Protein AF-A0A948BJX8-F1 (afdb_monomer)

Secondary structure (DSSP, 8-state):
-----SEEEEEEEEEE-TTS--EEEEEETTTHHHHHHHHHHHH--EEEEEEEEEEEEHHHHHHTHHHHTTSS--EEEEEEEEEEE-TTSSPEEEEEEEEEGGGHHHHHHHHHHTS-HHHHHHT-EEEEEE-EEEEE---S-TTSS-------S----

Foldseek 3Di:
DPPDPQKFKWKWKWKDDVPDDTDIFTHGLVCVQVVQCCCCPVVVIHIGPIFIKMKGFPVVCVVPVVVVVPAPDWFWKKKKWKWACDPVDNDIDIDIGIDGPVCVVVVVVVVLVPDDPVSNVVVRMDIDMTIIIIGTDDDPDPPDRHVPPDDDPDDDD

Nearest PDB structures (foldseek):
  8v9k-assembly1_c  TM=2.372E-01  e=1.044E+00  Mycolicibacterium smegmatis MC2 155
  8jdl-assembly1_0  TM=1.709E-01  e=2.422E+00  Homo sapiens
  4i7c-assembly1_A  TM=1.552E-01  e=4.489E+00  Homo sapiens

Mean predicted aligned error: 8.36 Å

Sequence (157 aa):
MSDFDSSQKLIKCNVCHLGKSPTIRFVEIELFKAWAYIMFHRHGLSVSDMSQHLWVDMVEYESRKSIYDKLEQPEAVDHIELLITCGTSNTCHTVNRFTFHQDVDEIKSVLLSHLCEDIRSSKNYQFIVTTGYAFKMKNESEGFLLGLEGSNCSSLF

Radius of gyration: 17.53 Å; Cα contacts (8 Å, |Δi|>4): 239; chains: 1; bounding box: 56×31×43 Å

Solvent-accessible surface area (backbone atoms only — not comparable to full-atom values): 9311 Å² total; per-residue (Å²): 131,83,87,67,71,58,53,48,55,27,32,38,28,33,42,33,44,91,97,49,79,67,41,82,44,47,37,49,55,90,49,37,66,65,51,50,50,44,38,36,78,74,65,68,29,48,78,43,80,73,42,50,24,43,33,28,30,52,68,52,43,63,77,43,37,87,61,57,74,72,50,75,78,69,40,60,30,24,40,39,39,38,42,35,54,45,94,90,46,101,52,71,49,76,46,81,46,45,43,46,56,92,45,48,67,60,51,52,52,54,58,55,70,74,50,56,66,68,49,61,75,69,56,38,55,47,81,49,76,47,58,25,35,30,32,72,55,90,73,95,58,96,80,73,87,70,94,71,87,70,72,80,97,78,83,82,131

pLDDT: mean 83.53, std 17.43, range [31.17, 97.81]

Structure (mmCIF, N/CA/C/O backbone):
data_AF-A0A948BJX8-F1
#
_entry.id   AF-A0A948BJX8-F1
#
loop_
_atom_site.group_PDB
_atom_site.id
_atom_site.type_symbol
_atom_site.label_atom_id
_atom_site.label_alt_id
_atom_site.label_comp_id
_atom_site.label_asym_id
_atom_site.label_entity_id
_atom_site.label_seq_id
_atom_site.pdbx_PDB_ins_code
_atom_site.Cartn_x
_atom_site.Cartn_y
_atom_site.Cartn_z
_atom_site.occupancy
_atom_site.B_iso_or_equiv
_atom_site.auth_seq_id
_atom_site.auth_comp_id
_atom_site.auth_asym_id
_atom_site.auth_atom_id
_atom_site.pdbx_PDB_model_num
ATOM 1 N N . MET A 1 1 ? 18.897 1.735 6.293 1.00 35.38 1 MET A N 1
ATOM 2 C CA . MET A 1 1 ? 17.703 1.291 7.031 1.00 35.38 1 MET A CA 1
ATOM 3 C C . MET A 1 1 ? 16.702 2.401 6.809 1.00 35.38 1 MET A C 1
ATOM 5 O O . MET A 1 1 ? 17.035 3.523 7.165 1.00 35.38 1 MET A O 1
ATOM 9 N N . SER A 1 2 ? 15.645 2.169 6.030 1.00 42.56 2 SER A N 1
ATOM 10 C CA . SER A 1 2 ? 14.614 3.186 5.816 1.00 42.56 2 SER A CA 1
ATOM 11 C C . SER A 1 2 ? 13.914 3.402 7.158 1.00 42.56 2 SER A C 1
ATOM 13 O O . SER A 1 2 ? 13.359 2.457 7.714 1.00 42.56 2 SER A O 1
ATOM 15 N N . ASP A 1 3 ? 14.013 4.615 7.705 1.00 52.09 3 ASP A N 1
ATOM 16 C CA . ASP A 1 3 ? 13.197 5.082 8.830 1.00 52.09 3 ASP A CA 1
ATOM 17 C C . ASP A 1 3 ? 11.769 5.260 8.305 1.00 52.09 3 ASP A C 1
ATOM 19 O O . ASP A 1 3 ? 11.324 6.369 8.017 1.00 52.09 3 ASP A O 1
ATOM 23 N N . PHE A 1 4 ? 11.091 4.148 8.032 1.00 62.88 4 PHE A N 1
ATOM 24 C CA . PHE A 1 4 ? 9.680 4.193 7.704 1.00 62.88 4 PHE A CA 1
ATOM 25 C C . PHE A 1 4 ? 8.906 4.426 9.002 1.00 62.88 4 PHE A C 1
ATOM 27 O O . PHE A 1 4 ? 9.113 3.708 9.982 1.00 62.88 4 PHE A O 1
ATOM 34 N N . ASP A 1 5 ? 8.051 5.448 9.014 1.00 74.38 5 ASP A N 1
ATOM 35 C CA . ASP A 1 5 ? 7.236 5.769 10.181 1.00 74.38 5 ASP A CA 1
ATOM 36 C C . ASP A 1 5 ? 6.337 4.577 10.532 1.00 74.38 5 ASP A C 1
ATOM 38 O O . ASP A 1 5 ? 5.665 4.001 9.675 1.00 74.38 5 ASP A O 1
ATOM 42 N N . SER A 1 6 ? 6.272 4.225 11.817 1.00 87.94 6 SER A N 1
ATOM 43 C CA . SER A 1 6 ? 5.476 3.087 12.305 1.00 87.94 6 SER A CA 1
ATOM 44 C C . SER A 1 6 ? 3.957 3.279 12.160 1.00 87.94 6 SER A C 1
ATOM 46 O O . SER A 1 6 ? 3.159 2.401 12.501 1.00 87.94 6 SER A O 1
ATOM 48 N N . SER A 1 7 ? 3.538 4.434 11.634 1.00 92.69 7 SER A N 1
ATOM 49 C CA . SER A 1 7 ? 2.157 4.770 11.311 1.00 92.69 7 SER A CA 1
ATOM 50 C C . SER A 1 7 ? 2.080 5.696 10.099 1.00 92.69 7 SER A C 1
ATOM 52 O O . SER A 1 7 ? 2.916 6.583 9.966 1.00 92.69 7 SER A O 1
ATOM 54 N N . GLN A 1 8 ? 1.043 5.553 9.268 1.00 95.19 8 GLN A N 1
ATOM 55 C CA . GLN A 1 8 ? 0.826 6.396 8.090 1.00 95.19 8 GLN A CA 1
ATOM 56 C C . GLN A 1 8 ? -0.653 6.744 7.900 1.00 95.19 8 GLN A C 1
ATOM 58 O O . GLN A 1 8 ? -1.538 5.902 8.041 1.00 95.19 8 GLN A O 1
ATOM 63 N N . LYS A 1 9 ? -0.948 7.997 7.536 1.00 94.81 9 LYS A N 1
ATOM 64 C CA . LYS A 1 9 ? -2.310 8.413 7.163 1.00 94.81 9 LYS A CA 1
ATOM 65 C C . LYS A 1 9 ? -2.569 8.099 5.696 1.00 94.81 9 LYS A C 1
ATOM 67 O O . LYS A 1 9 ? -1.873 8.597 4.812 1.00 94.81 9 LYS A O 1
ATOM 72 N N . LEU A 1 10 ? -3.613 7.325 5.436 1.00 96.00 10 LEU A N 1
ATOM 73 C CA . LEU A 1 10 ? -3.986 6.848 4.112 1.00 96.00 10 LEU A CA 1
ATOM 74 C C . LEU A 1 10 ? -5.381 7.337 3.716 1.00 96.00 10 LEU A C 1
ATOM 76 O O . LEU A 1 10 ? -6.250 7.591 4.550 1.00 96.00 10 LEU A O 1
ATOM 80 N N . ILE A 1 11 ? -5.608 7.410 2.412 1.00 96.00 11 ILE A N 1
ATOM 81 C CA . ILE A 1 11 ? -6.920 7.442 1.787 1.00 96.00 11 ILE A CA 1
ATOM 82 C C . ILE A 1 11 ? -7.160 6.075 1.159 1.00 96.00 11 ILE A C 1
ATOM 84 O O . ILE A 1 11 ? -6.421 5.659 0.265 1.00 96.00 11 ILE A O 1
ATOM 88 N N . LYS A 1 12 ? -8.210 5.393 1.616 1.00 95.75 12 LYS A N 1
ATOM 89 C CA . LYS A 1 12 ? -8.785 4.239 0.926 1.00 95.75 12 LYS A CA 1
ATOM 90 C C . LYS A 1 12 ? -9.810 4.749 -0.076 1.00 95.75 12 LYS A C 1
ATOM 92 O O . LYS A 1 12 ? -10.665 5.550 0.297 1.00 95.75 12 LYS A O 1
ATOM 97 N N . CYS A 1 13 ? -9.732 4.303 -1.320 1.00 94.62 13 CYS A N 1
ATOM 98 C CA . CYS A 1 13 ? -10.650 4.714 -2.379 1.00 94.62 13 CYS A CA 1
ATOM 99 C C . CYS A 1 13 ? -10.859 3.606 -3.412 1.00 94.62 13 CYS A C 1
ATOM 101 O O . CYS A 1 13 ? -10.032 2.700 -3.549 1.00 94.62 13 CYS A O 1
ATOM 103 N N . ASN A 1 14 ? -11.950 3.721 -4.160 1.00 93.81 14 ASN A N 1
ATOM 104 C CA . ASN A 1 14 ? -12.232 2.901 -5.326 1.00 93.81 14 ASN A CA 1
ATOM 105 C C . ASN A 1 14 ? -11.684 3.578 -6.581 1.00 93.81 14 ASN A C 1
ATOM 107 O O . ASN A 1 14 ? -11.965 4.749 -6.837 1.00 93.81 14 ASN A O 1
ATOM 111 N N . VAL A 1 15 ? -10.930 2.823 -7.375 1.00 91.81 15 VAL A N 1
ATOM 112 C CA . VAL A 1 15 ? -10.454 3.210 -8.702 1.00 91.81 15 VAL A CA 1
ATOM 113 C C . VAL A 1 15 ? -11.202 2.406 -9.743 1.00 91.81 15 VAL A C 1
ATOM 115 O O . VAL A 1 15 ? -11.088 1.177 -9.795 1.00 91.81 15 VAL A O 1
ATOM 118 N N . CYS A 1 16 ? -11.938 3.114 -10.587 1.00 90.31 16 CYS A N 1
ATOM 119 C CA . CYS A 1 16 ? -12.767 2.528 -11.622 1.00 90.31 16 CYS A CA 1
ATOM 120 C C . CYS A 1 16 ? -12.163 2.802 -12.998 1.00 90.31 16 CYS A C 1
ATOM 122 O O . CYS A 1 16 ? -11.738 3.915 -13.312 1.00 90.31 16 CYS A O 1
ATOM 124 N N . HIS A 1 17 ? -12.185 1.774 -13.838 1.00 83.12 17 HIS A N 1
ATOM 125 C CA . HIS A 1 17 ? -11.992 1.900 -15.275 1.00 83.12 17 HIS A CA 1
ATOM 126 C C . HIS A 1 17 ? -13.326 1.596 -15.953 1.00 83.12 17 HIS A C 1
ATOM 128 O O . HIS A 1 17 ? -14.051 0.704 -15.509 1.00 83.12 17 HIS A O 1
ATOM 134 N N . LEU A 1 18 ? -13.644 2.292 -17.046 1.00 76.94 18 LEU A N 1
ATOM 135 C CA . LEU A 1 18 ? -14.876 2.052 -17.795 1.00 76.94 18 LEU A CA 1
ATOM 136 C C . LEU A 1 18 ? -15.007 0.556 -18.149 1.00 76.94 18 LEU A C 1
ATOM 138 O O . LEU A 1 18 ? -14.084 -0.033 -18.720 1.00 76.94 18 LEU A O 1
ATOM 142 N N . GLY A 1 19 ? -16.126 -0.063 -17.764 1.00 70.50 19 GLY A N 1
ATOM 143 C CA . GLY A 1 19 ? -16.427 -1.470 -18.052 1.00 70.50 19 GLY A CA 1
ATOM 144 C C . GLY A 1 19 ? -15.651 -2.511 -17.233 1.00 70.50 19 GLY A C 1
ATOM 145 O O . GLY A 1 19 ? -15.724 -3.693 -17.562 1.00 70.50 19 GLY A O 1
ATOM 146 N N . LYS A 1 20 ? -14.910 -2.114 -16.190 1.00 79.94 20 LYS A N 1
ATOM 147 C CA . LYS A 1 20 ? -14.226 -3.042 -15.275 1.00 79.94 20 LYS A CA 1
ATOM 148 C C . LYS A 1 20 ? -14.718 -2.867 -13.845 1.00 79.94 20 LYS A C 1
ATOM 150 O O . LYS A 1 20 ? -15.149 -1.783 -13.458 1.00 79.94 20 LYS A O 1
ATOM 155 N N . SER A 1 21 ? -14.604 -3.935 -13.059 1.00 82.81 21 SER A N 1
ATOM 156 C CA . SER A 1 21 ? -14.867 -3.879 -11.624 1.00 82.81 21 SER A CA 1
ATOM 157 C C . SER A 1 21 ? -13.946 -2.859 -10.943 1.00 82.81 21 SER A C 1
ATOM 159 O O . SER A 1 21 ? -12.770 -2.762 -11.316 1.00 82.81 21 SER A O 1
ATOM 161 N N . PRO A 1 22 ? -14.456 -2.104 -9.955 1.00 87.31 22 PRO A N 1
ATOM 162 C CA . PRO A 1 22 ? -13.638 -1.195 -9.168 1.00 87.31 22 PRO A CA 1
ATOM 163 C C . PRO A 1 22 ? -12.523 -1.954 -8.449 1.00 87.31 22 PRO A C 1
ATOM 165 O O . PRO A 1 22 ? -12.710 -3.081 -7.990 1.00 87.31 22 PRO A O 1
ATOM 168 N N . THR A 1 23 ? -11.367 -1.310 -8.326 1.00 91.62 23 THR A N 1
ATOM 169 C CA . THR A 1 23 ? -10.243 -1.807 -7.525 1.00 91.62 23 THR A CA 1
ATOM 170 C C . THR A 1 23 ? -9.997 -0.880 -6.353 1.00 91.62 23 THR A C 1
ATOM 172 O O . THR A 1 23 ? -10.058 0.339 -6.503 1.00 91.62 23 THR A O 1
ATOM 175 N N . ILE A 1 24 ? -9.700 -1.442 -5.187 1.00 94.50 24 ILE A N 1
ATOM 176 C CA . ILE A 1 24 ? -9.402 -0.646 -3.998 1.00 94.50 24 ILE A CA 1
ATOM 177 C C . ILE A 1 24 ? -7.938 -0.198 -4.043 1.00 94.50 24 ILE A C 1
ATOM 179 O O . ILE A 1 24 ? -7.032 -0.955 -4.412 1.00 94.50 24 ILE A O 1
ATOM 183 N N . ARG A 1 25 ? -7.699 1.056 -3.660 1.00 95.56 25 ARG A N 1
ATOM 184 C CA . ARG A 1 25 ? -6.363 1.618 -3.462 1.00 95.56 25 ARG A CA 1
ATOM 185 C C . ARG A 1 25 ? -6.262 2.285 -2.104 1.00 95.56 25 ARG A C 1
ATOM 187 O O . ARG A 1 25 ? -7.153 3.031 -1.709 1.00 95.56 25 ARG A O 1
ATOM 194 N N . PHE A 1 26 ? -5.130 2.050 -1.455 1.00 96.88 26 PHE A N 1
ATOM 195 C CA . PHE A 1 26 ? -4.665 2.796 -0.299 1.00 96.88 26 PHE A CA 1
ATOM 196 C C . PHE A 1 26 ? -3.524 3.707 -0.748 1.00 96.88 26 PHE A C 1
ATOM 198 O O . PHE A 1 26 ? -2.545 3.248 -1.339 1.00 96.88 26 PHE A O 1
ATOM 205 N N . VAL A 1 27 ? -3.673 5.005 -0.514 1.00 96.00 27 VAL A N 1
ATOM 206 C CA . VAL A 1 27 ? -2.727 6.026 -0.970 1.00 96.00 27 VAL A CA 1
ATOM 207 C C . VAL A 1 27 ? -2.432 6.962 0.184 1.00 96.00 27 VAL A C 1
ATOM 209 O O . VAL A 1 27 ? -3.347 7.381 0.882 1.00 96.00 27 VAL A O 1
ATOM 212 N N . GLU A 1 28 ? -1.170 7.311 0.381 1.00 95.06 28 GLU A N 1
ATOM 213 C CA . GLU A 1 28 ? -0.772 8.262 1.417 1.00 95.06 28 GLU A CA 1
ATOM 214 C C . GLU A 1 28 ? -1.502 9.596 1.250 1.00 95.06 28 GLU A C 1
ATOM 216 O O . GLU A 1 28 ? -1.596 10.134 0.142 1.00 95.06 28 GLU A O 1
ATOM 221 N N . ILE A 1 29 ? -2.025 10.134 2.354 1.00 93.31 29 ILE A N 1
ATOM 222 C CA . ILE A 1 29 ? -2.870 11.333 2.328 1.00 93.31 29 ILE A CA 1
ATOM 223 C C . ILE A 1 29 ? -2.158 12.529 1.683 1.00 93.31 29 ILE A C 1
ATOM 225 O O . ILE A 1 29 ? -2.782 13.300 0.955 1.00 93.31 29 ILE A O 1
ATOM 229 N N . GLU A 1 30 ? -0.848 12.646 1.898 1.00 92.06 30 GLU A N 1
ATOM 230 C CA . GLU A 1 30 ? -0.013 13.733 1.381 1.00 92.06 30 GLU A CA 1
ATOM 231 C C . GLU A 1 30 ? 0.160 13.661 -0.141 1.00 92.06 30 GLU A C 1
ATOM 233 O O . GLU A 1 30 ? 0.246 14.686 -0.816 1.00 92.06 30 GLU A O 1
ATOM 238 N N . LEU A 1 31 ? 0.145 12.448 -0.700 1.00 93.06 31 LEU A N 1
ATOM 239 C CA . LEU A 1 31 ? 0.326 12.197 -2.130 1.00 93.06 31 LEU A CA 1
ATOM 240 C C . LEU A 1 31 ? -1.003 12.096 -2.886 1.00 93.06 31 LEU A C 1
ATOM 242 O O . LEU A 1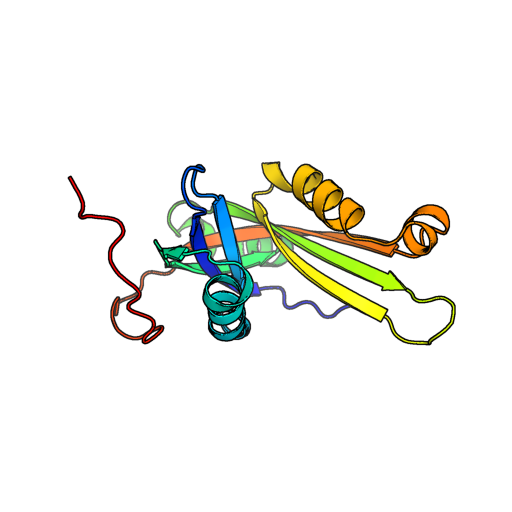 31 ? -1.021 12.161 -4.119 1.00 93.06 31 LEU A O 1
ATOM 246 N N . PHE A 1 32 ? -2.120 11.950 -2.169 1.00 93.62 32 PHE A N 1
ATOM 247 C CA . PHE A 1 32 ? -3.405 11.585 -2.754 1.00 93.62 32 PHE A CA 1
ATOM 248 C C . PHE A 1 32 ? -3.873 12.550 -3.848 1.00 93.62 32 PHE A C 1
ATOM 250 O O . PHE A 1 32 ? -4.288 12.098 -4.911 1.00 93.62 32 PHE A O 1
ATOM 257 N N . LYS A 1 33 ? -3.779 13.871 -3.640 1.00 91.56 33 LYS A N 1
ATOM 258 C CA . LYS A 1 33 ? -4.248 14.861 -4.632 1.00 91.56 33 LYS A CA 1
ATOM 259 C C . LYS A 1 33 ? -3.494 14.751 -5.958 1.00 91.56 33 LYS A C 1
ATOM 261 O O . LYS A 1 33 ? -4.116 14.710 -7.017 1.00 91.56 33 LYS A O 1
ATOM 266 N N . ALA A 1 34 ? -2.165 14.673 -5.900 1.00 93.31 34 ALA A N 1
ATOM 267 C CA . ALA A 1 34 ? -1.332 14.525 -7.091 1.00 93.31 34 ALA A CA 1
ATOM 268 C C . ALA A 1 34 ? -1.580 13.174 -7.775 1.00 93.31 34 ALA A C 1
ATOM 270 O O . ALA A 1 34 ? -1.722 13.104 -8.995 1.00 93.31 34 ALA A O 1
ATOM 271 N N . TRP A 1 35 ? -1.696 12.105 -6.985 1.00 94.50 35 TRP A N 1
ATOM 272 C CA . TRP A 1 35 ? -2.013 10.777 -7.492 1.00 94.50 35 TRP A CA 1
ATOM 273 C C . TRP A 1 35 ? -3.377 10.740 -8.200 1.00 94.50 35 TRP A C 1
ATOM 275 O O . TRP A 1 35 ? -3.450 10.292 -9.343 1.00 94.50 35 TRP A O 1
ATOM 285 N N . ALA A 1 36 ? -4.434 11.273 -7.580 1.00 92.56 36 ALA A N 1
ATOM 286 C CA . ALA A 1 36 ? -5.786 11.301 -8.137 1.00 92.56 36 ALA A CA 1
ATOM 287 C C . ALA A 1 36 ? -5.851 12.132 -9.426 1.00 92.56 36 ALA A C 1
ATOM 289 O O . ALA A 1 36 ? -6.457 11.704 -10.408 1.00 92.56 36 ALA A O 1
ATOM 290 N N . TYR A 1 37 ? -5.153 13.273 -9.461 1.00 92.56 37 TYR A N 1
ATOM 291 C CA . TYR A 1 37 ? -5.005 14.080 -10.671 1.00 92.56 37 TYR A CA 1
ATOM 292 C C . TYR A 1 37 ? -4.391 13.268 -11.824 1.00 92.56 37 TYR A C 1
ATOM 294 O O . TYR A 1 37 ? -4.909 13.283 -12.940 1.00 92.56 37 TYR A O 1
ATOM 302 N N . ILE A 1 38 ? -3.320 12.509 -11.563 1.00 92.69 38 ILE A N 1
ATOM 303 C CA . ILE A 1 38 ? -2.682 11.655 -12.576 1.00 92.69 38 ILE A CA 1
ATOM 304 C C . ILE A 1 38 ? -3.626 10.526 -13.015 1.00 92.69 38 ILE A C 1
ATOM 306 O O . ILE A 1 38 ? -3.732 10.263 -14.214 1.00 92.69 38 ILE A O 1
ATOM 310 N N . MET A 1 39 ? -4.332 9.874 -12.084 1.00 91.62 39 MET A N 1
ATOM 311 C CA . MET A 1 39 ? -5.304 8.823 -12.415 1.00 91.62 39 MET A CA 1
ATOM 312 C C . MET A 1 39 ? -6.382 9.340 -13.374 1.00 91.62 39 MET A C 1
ATOM 314 O O . MET A 1 39 ? -6.647 8.704 -14.395 1.00 91.62 39 MET A O 1
ATOM 318 N N . PHE A 1 40 ? -6.932 10.523 -13.101 1.00 90.00 40 PHE A N 1
ATOM 319 C CA . PHE A 1 40 ? -7.972 11.125 -13.929 1.00 90.00 40 PHE A CA 1
ATOM 320 C C . PHE A 1 40 ? -7.438 11.609 -15.280 1.00 90.00 40 PHE A C 1
ATOM 322 O O . PHE A 1 40 ? -7.888 11.158 -16.331 1.00 90.00 40 PHE A O 1
ATOM 329 N N . HIS A 1 41 ? -6.439 12.493 -15.275 1.00 89.12 41 HIS A N 1
ATOM 330 C CA . HIS A 1 41 ? -6.021 13.193 -16.491 1.00 89.12 41 HIS A CA 1
ATOM 331 C C . HIS A 1 41 ? -5.110 12.370 -17.401 1.00 89.12 41 HIS A C 1
ATOM 333 O O . HIS A 1 41 ? -5.143 12.552 -18.616 1.00 89.12 41 HIS A O 1
ATOM 339 N N . ARG A 1 42 ? -4.278 11.483 -16.841 1.00 90.00 42 ARG A N 1
ATOM 340 C CA . ARG A 1 42 ? -3.325 10.689 -17.630 1.00 90.00 42 ARG A CA 1
ATOM 341 C C . ARG A 1 42 ? -3.853 9.300 -17.960 1.00 90.00 42 ARG A C 1
ATOM 343 O O . ARG A 1 42 ? -3.534 8.778 -19.025 1.00 90.00 42 ARG A O 1
ATOM 350 N N . HIS A 1 43 ? -4.612 8.696 -17.050 1.00 87.25 43 HIS A N 1
ATOM 351 C CA . HIS A 1 43 ? -5.057 7.309 -17.191 1.00 87.25 43 HIS A CA 1
ATOM 352 C C . HIS A 1 43 ? -6.556 7.165 -17.483 1.00 87.25 43 HIS A C 1
ATOM 354 O O . HIS A 1 43 ? -6.990 6.053 -17.771 1.00 87.25 43 HIS A O 1
ATOM 360 N N . GLY A 1 44 ? -7.336 8.255 -17.451 1.00 88.12 44 GLY A N 1
ATOM 361 C CA . GLY A 1 44 ? -8.778 8.215 -17.717 1.00 88.12 44 GLY A CA 1
ATOM 362 C C . GLY A 1 44 ? -9.565 7.411 -16.678 1.00 88.12 44 GLY A C 1
ATOM 363 O O . GLY A 1 44 ? -10.615 6.856 -16.997 1.00 88.12 44 GLY A O 1
ATOM 364 N N . LEU A 1 45 ? -9.036 7.294 -15.458 1.00 89.81 45 LEU A N 1
ATOM 365 C CA . LEU A 1 45 ? -9.640 6.550 -14.356 1.00 89.81 45 LEU A CA 1
ATOM 366 C C . LEU A 1 45 ? -10.441 7.491 -13.455 1.00 89.81 45 LEU A C 1
ATOM 368 O O . LEU A 1 45 ? -10.044 8.636 -13.239 1.00 89.81 45 LEU A O 1
ATOM 372 N N . SER A 1 46 ? -11.533 6.997 -12.874 1.00 89.50 46 SER A N 1
ATOM 373 C CA . SER A 1 46 ? -12.271 7.728 -11.840 1.00 89.50 46 SER A CA 1
ATOM 374 C C . SER A 1 46 ? -11.938 7.202 -10.445 1.00 89.50 46 SER A C 1
ATOM 376 O O . SER A 1 46 ? -11.667 6.014 -10.257 1.00 89.50 46 SER A O 1
ATOM 378 N N . VAL A 1 47 ? -11.938 8.111 -9.468 1.00 90.94 47 VAL A N 1
ATOM 379 C CA . VAL A 1 47 ? -11.682 7.823 -8.052 1.00 90.94 47 VAL A CA 1
ATOM 380 C C . VAL A 1 47 ? -12.940 8.158 -7.256 1.00 90.94 47 VAL A C 1
ATOM 382 O O . VAL A 1 47 ? -13.501 9.237 -7.422 1.00 90.94 47 VAL A O 1
ATOM 385 N N . SER A 1 48 ? -13.398 7.234 -6.414 1.00 90.62 48 SER A N 1
ATOM 386 C CA . SER A 1 48 ? -14.648 7.345 -5.644 1.00 90.62 48 SER A CA 1
ATOM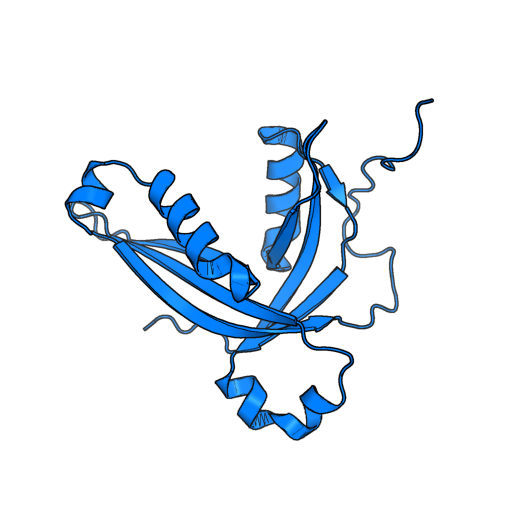 387 C C . SER A 1 48 ? -14.522 6.680 -4.266 1.00 90.62 48 SER A C 1
ATOM 389 O O . SER A 1 48 ? -13.467 6.131 -3.943 1.00 90.62 48 SER A O 1
ATOM 391 N N . ASP A 1 49 ? -15.571 6.763 -3.440 1.00 90.31 49 ASP A N 1
ATOM 392 C CA . ASP A 1 49 ? -15.685 6.100 -2.127 1.00 90.31 49 ASP A CA 1
ATOM 393 C C . ASP A 1 49 ? -14.474 6.319 -1.206 1.00 90.31 49 ASP A C 1
ATOM 395 O O . ASP A 1 49 ? -13.891 5.394 -0.635 1.00 90.31 49 ASP A O 1
ATOM 399 N N . MET A 1 50 ? -14.061 7.580 -1.099 1.00 92.50 50 MET A N 1
ATOM 400 C CA . MET A 1 50 ? -12.859 7.976 -0.374 1.00 92.50 50 MET A CA 1
ATOM 401 C C . MET A 1 50 ? -13.107 7.984 1.136 1.00 92.50 50 MET A C 1
ATOM 403 O O . MET A 1 50 ? -14.050 8.601 1.624 1.00 92.50 50 MET A O 1
ATOM 407 N N . SER A 1 51 ? -12.223 7.343 1.896 1.00 92.56 51 SER A N 1
ATOM 408 C CA . SER A 1 51 ? -12.241 7.369 3.361 1.00 92.56 51 SER A CA 1
ATOM 409 C C . SER A 1 51 ? -10.831 7.500 3.923 1.00 92.56 51 SER A C 1
ATOM 411 O O . SER A 1 51 ? -9.876 6.986 3.342 1.00 92.56 51 SER A O 1
ATOM 413 N N . GLN A 1 52 ? -10.695 8.203 5.050 1.00 93.19 52 GLN A N 1
ATOM 414 C CA . GLN A 1 52 ? -9.422 8.309 5.760 1.00 93.19 52 GLN A CA 1
ATOM 415 C C . GLN A 1 52 ? -9.185 7.081 6.628 1.00 93.19 52 GLN A C 1
ATOM 417 O O . GLN A 1 52 ? -10.088 6.614 7.324 1.00 93.19 52 GLN A O 1
ATOM 422 N N . HIS A 1 53 ? -7.956 6.586 6.589 1.00 94.44 53 HIS A N 1
ATOM 423 C CA . HIS A 1 53 ? -7.495 5.456 7.375 1.00 94.44 53 HIS A CA 1
ATOM 424 C C . HIS A 1 53 ? -6.177 5.802 8.054 1.00 94.44 53 HIS A C 1
ATOM 426 O O . HIS A 1 53 ? -5.337 6.496 7.482 1.00 94.44 53 HIS A O 1
ATOM 432 N N . LEU A 1 54 ? -5.991 5.301 9.268 1.00 94.56 54 LEU A N 1
ATOM 433 C CA . LEU A 1 54 ? -4.694 5.263 9.923 1.00 94.56 54 LEU A CA 1
ATOM 434 C C . LEU A 1 54 ? -4.128 3.859 9.747 1.00 94.56 54 LEU A C 1
ATOM 436 O O . LEU A 1 54 ? -4.708 2.902 10.253 1.00 94.56 54 LEU A O 1
ATOM 440 N N . TRP A 1 55 ? -3.021 3.745 9.030 1.00 96.56 55 TRP A N 1
ATOM 441 C CA . TRP A 1 55 ? -2.228 2.529 8.986 1.00 96.56 55 TRP A CA 1
ATOM 442 C C . TRP A 1 55 ? -1.196 2.541 10.104 1.00 96.56 55 TRP A C 1
ATOM 444 O O . TRP A 1 55 ? -0.630 3.592 10.405 1.00 96.56 55 TRP A O 1
ATOM 454 N N . VAL A 1 56 ? -0.955 1.383 10.701 1.00 95.75 56 VAL A N 1
ATOM 455 C CA . VAL A 1 56 ? 0.124 1.147 11.661 1.00 95.75 56 VAL A CA 1
ATOM 456 C C . VAL A 1 56 ? 0.771 -0.192 11.370 1.00 95.75 56 VAL A C 1
ATOM 458 O O . VAL A 1 56 ? 0.081 -1.141 10.983 1.00 95.75 56 VAL A O 1
ATOM 461 N N . ASP A 1 57 ? 2.081 -0.274 11.565 1.00 96.06 57 ASP A N 1
ATOM 462 C CA . ASP A 1 57 ? 2.770 -1.553 11.474 1.00 96.06 57 ASP A CA 1
ATOM 463 C C . ASP A 1 57 ? 2.390 -2.476 12.646 1.00 96.06 57 ASP A C 1
ATOM 465 O O . ASP A 1 57 ? 1.781 -2.074 13.645 1.00 96.06 57 ASP A O 1
ATOM 469 N N . MET A 1 58 ? 2.736 -3.756 12.518 1.00 94.44 58 MET A N 1
ATOM 470 C CA . MET A 1 58 ? 2.432 -4.757 13.537 1.00 94.44 58 MET A CA 1
ATOM 471 C C . MET A 1 58 ? 3.118 -4.474 14.886 1.00 94.44 58 MET A C 1
ATOM 473 O O . MET A 1 58 ? 2.565 -4.821 15.928 1.00 94.44 58 MET A O 1
ATOM 477 N N . VAL A 1 59 ? 4.295 -3.844 14.892 1.00 93.88 59 VAL A N 1
ATOM 478 C CA . VAL A 1 59 ? 5.039 -3.529 16.122 1.00 93.88 59 VAL A CA 1
ATOM 479 C C . VAL A 1 59 ? 4.324 -2.425 16.904 1.00 93.88 59 VAL A C 1
ATOM 481 O O . VAL A 1 59 ? 4.120 -2.563 18.111 1.00 93.88 59 VAL A O 1
ATOM 484 N N . GLU A 1 60 ? 3.886 -1.366 16.228 1.00 93.38 60 GLU A N 1
ATOM 485 C CA . GLU A 1 60 ? 3.100 -0.274 16.805 1.00 93.38 60 GLU A CA 1
ATOM 486 C C . GLU A 1 60 ? 1.710 -0.747 17.234 1.00 93.38 60 GLU A C 1
ATOM 488 O O . GLU A 1 60 ? 1.230 -0.382 18.311 1.00 93.38 60 GLU A O 1
ATOM 493 N N . TYR A 1 61 ? 1.073 -1.608 16.438 1.00 93.12 61 TYR A N 1
ATOM 494 C CA . TYR A 1 61 ? -0.203 -2.205 16.814 1.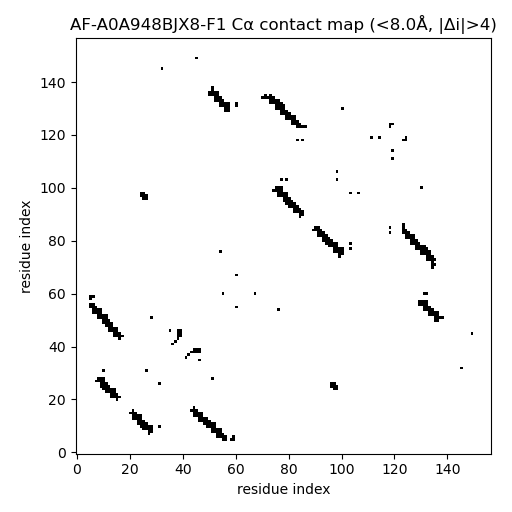00 93.12 61 TYR A CA 1
ATOM 495 C C . TYR A 1 61 ? -0.087 -3.001 18.121 1.00 93.12 61 TYR A C 1
ATOM 497 O O . TYR A 1 61 ? -0.882 -2.785 19.036 1.00 93.12 61 TYR A O 1
ATOM 505 N N . GLU A 1 62 ? 0.915 -3.875 18.252 1.00 93.25 62 GLU A N 1
ATOM 506 C CA . GLU A 1 62 ? 1.110 -4.664 19.473 1.00 93.25 62 GLU A CA 1
ATOM 507 C C . GLU A 1 62 ? 1.520 -3.788 20.670 1.00 93.25 62 GLU A C 1
ATOM 509 O O . GLU A 1 62 ? 1.054 -4.020 21.789 1.00 93.25 62 GLU A O 1
ATOM 514 N N . SER A 1 63 ? 2.306 -2.725 20.455 1.00 93.31 63 SER A N 1
ATOM 515 C CA . SER A 1 63 ? 2.710 -1.804 21.531 1.00 93.31 63 SER A CA 1
ATOM 516 C C . SER A 1 63 ? 1.524 -1.040 22.141 1.00 93.31 63 SER A C 1
ATOM 518 O O . SER A 1 63 ? 1.536 -0.713 23.332 1.00 93.31 63 SER A O 1
ATOM 520 N N . ARG A 1 64 ? 0.461 -0.801 21.357 1.00 91.31 64 ARG A N 1
ATOM 521 C CA . ARG A 1 64 ? -0.758 -0.084 21.780 1.00 91.31 64 ARG A CA 1
ATOM 522 C C . ARG A 1 64 ? -2.040 -0.883 21.558 1.00 91.31 64 ARG A C 1
ATOM 524 O O . ARG A 1 64 ? -3.114 -0.302 21.377 1.00 91.31 64 ARG A O 1
ATOM 531 N N . LYS A 1 65 ? -1.958 -2.210 21.645 1.00 89.69 65 LYS A N 1
ATOM 532 C CA . LYS A 1 65 ? -3.064 -3.132 21.348 1.00 89.69 65 LYS A CA 1
ATOM 533 C C . LYS A 1 65 ? -4.377 -2.761 22.045 1.00 89.69 65 LYS A C 1
ATOM 535 O O . LYS A 1 65 ? -5.432 -2.725 21.426 1.00 89.69 65 LYS A O 1
ATOM 540 N N . SER A 1 66 ? -4.306 -2.367 23.319 1.00 90.50 66 SER A N 1
ATOM 541 C CA . SER A 1 66 ? -5.474 -1.976 24.128 1.00 90.50 66 SER A CA 1
ATOM 542 C C . SER A 1 66 ? -6.226 -0.731 23.630 1.00 90.50 66 SER A C 1
ATOM 544 O O . SER A 1 66 ? -7.373 -0.503 24.029 1.00 90.50 66 SER A O 1
ATOM 546 N N . ILE A 1 67 ? -5.587 0.093 22.796 1.00 88.56 67 ILE A N 1
ATOM 547 C CA . ILE A 1 67 ? -6.193 1.251 22.133 1.00 88.56 67 ILE A CA 1
ATOM 548 C C . ILE A 1 67 ? -6.810 0.805 20.808 1.00 88.56 67 ILE A C 1
ATOM 550 O O . ILE A 1 67 ? -7.977 1.099 20.556 1.00 88.56 67 ILE A O 1
ATOM 554 N N . TYR A 1 68 ? -6.049 0.074 19.993 1.00 88.69 68 TYR A N 1
ATOM 555 C CA . TYR A 1 68 ? -6.476 -0.335 18.657 1.00 88.69 68 TYR A CA 1
ATOM 556 C C . TYR A 1 68 ? -7.590 -1.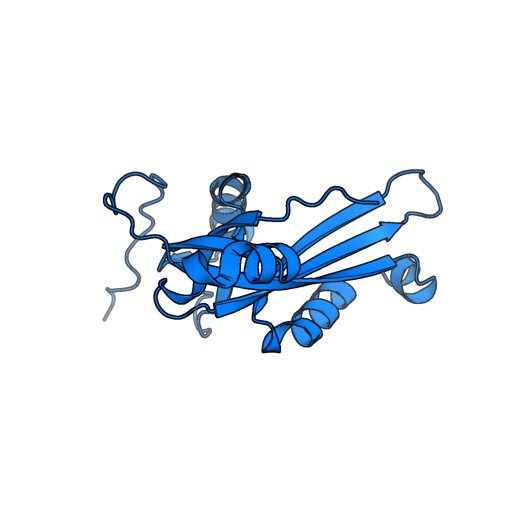389 18.665 1.00 88.69 68 TYR A C 1
ATOM 558 O O . TYR A 1 68 ? -8.494 -1.300 17.842 1.00 88.69 68 TYR A O 1
ATOM 566 N N . ASP A 1 69 ? -7.616 -2.305 19.637 1.00 86.25 69 ASP A N 1
ATOM 567 C CA . ASP A 1 69 ? -8.677 -3.320 19.777 1.00 86.25 69 ASP A CA 1
ATOM 568 C C . ASP A 1 69 ? -10.061 -2.716 20.069 1.00 86.25 69 ASP A C 1
ATOM 570 O O . ASP A 1 69 ? -11.083 -3.385 19.929 1.00 86.25 69 ASP A O 1
ATOM 574 N N . LYS A 1 70 ? -10.114 -1.443 20.482 1.00 86.56 70 LYS A N 1
ATOM 575 C CA . LYS A 1 70 ? -11.369 -0.705 20.689 1.00 86.56 70 LYS A CA 1
ATOM 576 C C . LYS A 1 70 ? -11.895 -0.060 19.407 1.00 86.56 70 LYS A C 1
ATOM 578 O O . LYS A 1 70 ? -13.021 0.437 19.410 1.00 86.56 70 LYS A O 1
ATOM 583 N N . LEU A 1 71 ? -11.083 0.001 18.352 1.00 84.12 71 LEU A N 1
ATOM 584 C CA . LEU A 1 71 ? -11.488 0.551 17.066 1.00 84.12 71 LEU A CA 1
ATOM 585 C C . LEU A 1 71 ? -12.264 -0.499 16.268 1.00 84.12 71 LEU A C 1
ATOM 587 O O . LEU A 1 71 ? -12.043 -1.703 16.382 1.00 84.12 71 LEU A O 1
ATOM 591 N N . GLU A 1 72 ? -13.208 -0.029 15.461 1.00 77.19 72 GLU A N 1
ATOM 592 C CA . GLU A 1 72 ? -14.051 -0.903 14.653 1.00 77.19 72 GLU A CA 1
ATOM 593 C C . GLU A 1 72 ? -13.230 -1.530 13.511 1.00 77.19 72 GLU A C 1
ATOM 595 O O . GLU A 1 72 ? -12.617 -0.809 12.728 1.00 77.19 72 GLU A O 1
ATOM 600 N N . GLN A 1 73 ? -13.252 -2.868 13.441 1.00 82.94 73 GLN A N 1
ATOM 601 C CA . GLN A 1 73 ? -12.813 -3.730 12.329 1.00 82.94 73 GLN A CA 1
ATOM 602 C C . GLN A 1 73 ? -11.535 -3.268 11.592 1.00 82.94 73 GLN A C 1
ATOM 604 O O . GLN A 1 73 ? -11.639 -2.667 10.520 1.00 82.94 73 GLN A O 1
ATOM 609 N N . PRO A 1 74 ? -10.331 -3.581 12.114 1.00 91.25 74 PRO A N 1
ATOM 610 C CA . PRO A 1 74 ? -9.096 -3.352 11.370 1.00 91.25 74 PRO A CA 1
ATOM 611 C C . PRO A 1 74 ? -9.074 -4.135 10.057 1.00 91.25 74 PRO A C 1
ATOM 613 O O . PRO A 1 74 ? -9.441 -5.310 10.008 1.00 91.25 74 PRO A O 1
ATOM 616 N N . GLU A 1 75 ? -8.565 -3.500 9.007 1.00 95.31 75 GLU A N 1
ATOM 617 C CA . GLU A 1 75 ? -8.267 -4.160 7.741 1.00 95.31 75 GLU A CA 1
ATOM 618 C C . GLU A 1 75 ? -6.791 -4.567 7.721 1.00 95.31 75 GLU A C 1
ATOM 620 O O . GLU A 1 75 ? -5.918 -3.734 7.959 1.00 95.31 75 GLU A O 1
ATOM 625 N N . ALA A 1 76 ? -6.498 -5.837 7.429 1.00 96.69 76 ALA A N 1
ATOM 626 C CA . ALA A 1 76 ? -5.123 -6.310 7.267 1.00 96.69 76 ALA A CA 1
ATOM 627 C C . ALA A 1 76 ? -4.525 -5.716 5.983 1.00 96.69 76 ALA A C 1
ATOM 629 O O . ALA A 1 76 ? -4.897 -6.108 4.870 1.00 96.69 76 ALA A O 1
ATOM 630 N N . VAL A 1 77 ? -3.632 -4.743 6.145 1.00 97.62 77 VAL A N 1
ATOM 631 C CA . VAL A 1 77 ? -3.048 -3.955 5.058 1.00 97.62 77 VAL A CA 1
ATOM 632 C C . VAL A 1 77 ? -1.545 -3.925 5.254 1.00 97.62 77 VAL A C 1
ATOM 634 O O . VAL A 1 77 ? -1.057 -3.461 6.279 1.00 97.62 77 VAL A O 1
ATOM 637 N N . ASP A 1 78 ? -0.814 -4.357 4.240 1.00 97.81 78 ASP A N 1
ATOM 638 C CA . ASP A 1 78 ? 0.638 -4.406 4.259 1.00 97.81 78 ASP A CA 1
ATOM 639 C C . ASP A 1 78 ? 1.220 -3.263 3.432 1.00 97.81 78 ASP A C 1
ATOM 641 O O . ASP A 1 78 ? 0.670 -2.850 2.402 1.00 97.81 78 ASP A O 1
ATOM 645 N N . HIS A 1 79 ? 2.366 -2.767 3.886 1.00 97.19 79 HIS A N 1
ATOM 646 C CA . HIS A 1 79 ? 3.193 -1.821 3.155 1.00 97.19 79 HIS A CA 1
ATOM 647 C C . HIS A 1 79 ? 4.267 -2.583 2.380 1.00 97.19 79 HIS A C 1
ATOM 649 O O . HIS A 1 79 ? 4.972 -3.428 2.925 1.00 97.19 79 HIS A O 1
ATOM 655 N N . ILE A 1 80 ? 4.368 -2.299 1.086 1.00 96.50 80 ILE A N 1
ATOM 656 C CA . ILE A 1 80 ? 5.362 -2.852 0.175 1.00 96.50 80 ILE A CA 1
ATOM 657 C C . ILE A 1 80 ? 6.270 -1.706 -0.258 1.00 96.50 80 ILE A C 1
ATOM 659 O O . ILE A 1 80 ? 5.827 -0.773 -0.936 1.00 96.50 80 ILE A O 1
ATOM 663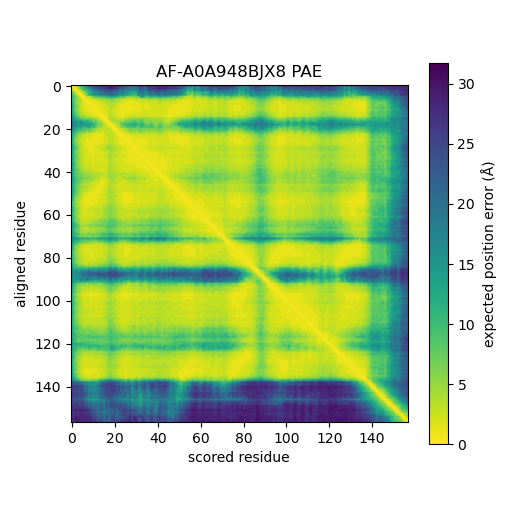 N N . GLU A 1 81 ? 7.547 -1.828 0.075 1.00 94.81 81 GLU A N 1
ATOM 664 C CA . GLU A 1 81 ? 8.623 -0.985 -0.427 1.00 94.81 81 GLU A CA 1
ATOM 665 C C . GLU A 1 81 ? 9.421 -1.782 -1.470 1.00 94.81 81 GLU A C 1
ATOM 667 O O . GLU A 1 81 ? 9.946 -2.863 -1.196 1.00 94.81 81 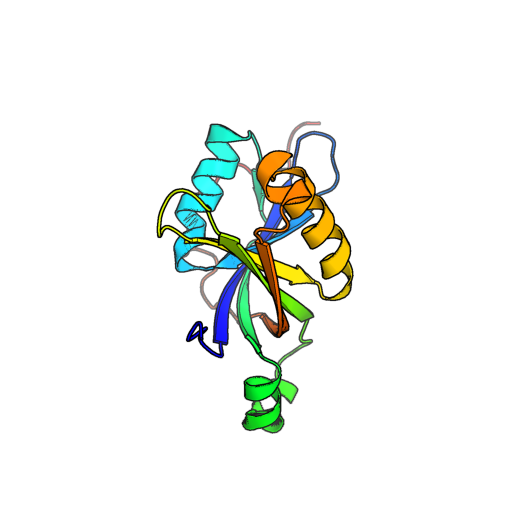GLU A O 1
ATOM 672 N N . LEU A 1 82 ? 9.488 -1.267 -2.697 1.00 93.81 82 LEU A N 1
ATOM 673 C CA . LEU A 1 82 ? 10.341 -1.792 -3.759 1.00 93.81 82 LEU A CA 1
ATOM 674 C C . LEU A 1 82 ? 11.506 -0.833 -3.974 1.00 93.81 82 LEU A C 1
ATOM 676 O O . LEU A 1 82 ? 11.323 0.268 -4.492 1.00 93.81 82 LEU A O 1
ATOM 680 N N . LEU A 1 83 ? 12.698 -1.284 -3.603 1.00 91.81 83 LEU A N 1
ATOM 681 C CA . LEU A 1 83 ? 13.960 -0.593 -3.821 1.00 91.81 83 LEU A CA 1
ATOM 682 C C . LEU A 1 83 ? 14.571 -1.098 -5.125 1.00 91.81 83 LEU A C 1
ATOM 684 O O . LEU A 1 83 ? 14.791 -2.298 -5.280 1.00 91.81 83 LEU A O 1
ATOM 688 N N . ILE A 1 84 ? 14.841 -0.198 -6.064 1.00 90.00 84 ILE A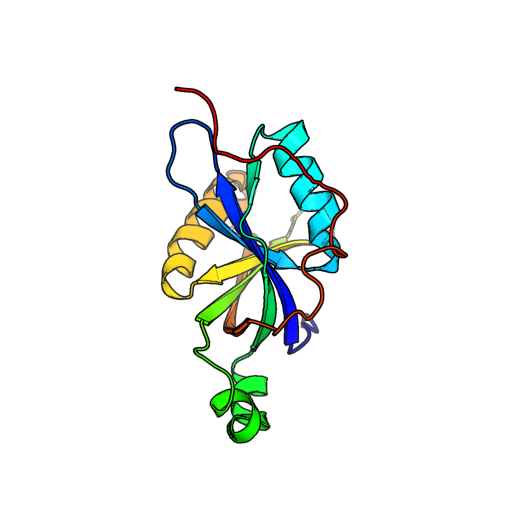 N 1
ATOM 689 C CA . ILE A 1 84 ? 15.452 -0.506 -7.358 1.00 90.00 84 ILE A CA 1
ATOM 690 C C . ILE A 1 84 ? 16.822 0.157 -7.400 1.00 90.00 84 ILE A C 1
ATOM 692 O O . ILE A 1 84 ? 16.930 1.386 -7.389 1.00 90.00 84 ILE A O 1
ATOM 696 N N . THR A 1 85 ? 17.866 -0.659 -7.495 1.00 84.12 85 THR A N 1
ATOM 697 C CA . THR A 1 85 ? 19.251 -0.193 -7.529 1.00 84.12 85 THR A CA 1
ATOM 698 C C . THR A 1 85 ? 19.710 -0.080 -8.977 1.00 84.12 85 THR A C 1
ATOM 700 O O . THR A 1 85 ? 19.754 -1.066 -9.712 1.00 84.12 85 THR A O 1
ATOM 703 N N . CYS A 1 86 ? 20.087 1.117 -9.418 1.00 74.62 86 CYS A N 1
ATOM 704 C CA . CYS A 1 86 ? 20.692 1.279 -10.734 1.00 74.62 86 CYS A CA 1
ATOM 705 C C . CYS A 1 86 ? 22.202 1.015 -10.640 1.00 74.62 86 CYS A C 1
ATOM 707 O O . CYS A 1 86 ? 22.904 1.693 -9.904 1.00 74.62 86 CYS A O 1
ATOM 709 N N . GLY A 1 87 ? 22.733 0.040 -11.381 1.00 66.19 87 GLY A N 1
ATOM 710 C CA . GLY A 1 87 ? 24.166 -0.293 -11.323 1.00 66.19 87 GLY A CA 1
ATOM 711 C C . GLY A 1 87 ? 25.098 0.805 -11.860 1.00 66.19 87 GLY A C 1
ATOM 712 O O . GLY A 1 87 ? 26.292 0.783 -11.579 1.00 66.19 87 GLY A O 1
ATOM 713 N N . THR A 1 88 ? 24.572 1.764 -12.630 1.00 65.31 88 THR A N 1
ATOM 714 C CA . THR A 1 88 ? 25.353 2.829 -13.286 1.00 65.31 88 THR A CA 1
ATOM 715 C C . THR A 1 88 ? 25.301 4.171 -12.563 1.00 65.31 88 THR A C 1
ATOM 717 O O . THR A 1 88 ? 26.079 5.068 -12.877 1.00 65.31 88 THR A O 1
ATOM 720 N N . SER A 1 89 ? 24.385 4.342 -11.613 1.00 59.69 89 SER A N 1
ATOM 721 C CA . SER A 1 89 ? 24.200 5.584 -10.869 1.00 59.69 89 SER A CA 1
ATOM 722 C C . SER A 1 89 ? 23.944 5.255 -9.408 1.00 59.69 89 SER A C 1
ATOM 724 O O . SER A 1 89 ? 23.217 4.323 -9.098 1.00 59.69 89 SER A O 1
ATOM 726 N N . ASN A 1 90 ? 24.483 6.046 -8.480 1.00 60.38 90 ASN A N 1
ATOM 727 C CA . ASN A 1 90 ? 24.240 5.873 -7.040 1.00 60.38 90 ASN A CA 1
ATOM 728 C C . ASN A 1 90 ? 22.788 6.235 -6.628 1.00 60.38 90 ASN A C 1
ATOM 730 O O . ASN A 1 90 ? 22.537 6.683 -5.513 1.00 60.38 90 ASN A O 1
ATOM 734 N N . THR A 1 91 ? 21.837 6.132 -7.560 1.00 59.72 91 THR A N 1
ATOM 735 C CA . THR A 1 91 ? 20.429 6.482 -7.410 1.00 59.72 91 THR A CA 1
ATOM 736 C C . THR A 1 91 ? 19.623 5.214 -7.167 1.00 59.72 91 THR A C 1
ATOM 738 O O . THR A 1 91 ? 19.576 4.325 -8.021 1.00 59.72 91 THR A O 1
ATOM 741 N N . CYS A 1 92 ? 18.964 5.160 -6.015 1.00 74.19 92 CYS A N 1
ATOM 742 C CA . CYS A 1 92 ? 17.945 4.168 -5.712 1.00 74.19 92 CYS A CA 1
ATOM 743 C C . CYS A 1 92 ? 16.574 4.768 -6.036 1.00 74.19 92 CYS A C 1
ATOM 745 O O . CYS A 1 92 ? 16.285 5.897 -5.633 1.00 74.19 92 CYS A O 1
ATOM 747 N N . HIS A 1 93 ? 15.743 4.036 -6.772 1.00 83.94 93 HIS A N 1
ATOM 748 C CA . HIS A 1 93 ? 14.336 4.386 -6.927 1.00 83.94 93 HIS A CA 1
ATOM 749 C C . HIS A 1 93 ? 13.512 3.558 -5.950 1.00 83.94 93 HIS A C 1
ATOM 751 O O . HIS A 1 93 ? 13.590 2.332 -5.967 1.00 83.94 93 HIS A O 1
ATOM 757 N N . THR A 1 94 ? 12.698 4.231 -5.143 1.00 88.06 94 THR A N 1
ATOM 758 C CA . THR A 1 94 ? 11.798 3.581 -4.190 1.00 88.06 94 THR A CA 1
ATOM 759 C C . THR A 1 94 ? 10.361 3.704 -4.670 1.00 88.06 94 THR A C 1
ATOM 761 O O . THR A 1 94 ? 9.897 4.797 -5.003 1.00 88.06 94 THR A O 1
ATOM 764 N N . VAL A 1 95 ? 9.640 2.587 -4.694 1.00 91.00 95 VAL A N 1
ATOM 765 C CA . VAL A 1 95 ? 8.195 2.557 -4.928 1.00 91.00 95 VAL A CA 1
ATOM 766 C C . VAL A 1 95 ? 7.505 2.065 -3.665 1.00 91.00 95 VAL A C 1
ATOM 768 O O . VAL A 1 95 ? 7.766 0.954 -3.219 1.00 91.00 95 VAL A O 1
ATOM 771 N N . ASN A 1 96 ? 6.586 2.877 -3.140 1.00 92.94 96 ASN A N 1
ATOM 772 C CA . ASN A 1 96 ? 5.769 2.548 -1.975 1.00 92.94 96 ASN A CA 1
ATOM 773 C C . ASN A 1 96 ? 4.335 2.203 -2.390 1.00 92.94 96 ASN A C 1
ATOM 775 O O . ASN A 1 96 ? 3.724 2.876 -3.237 1.00 92.94 96 ASN A O 1
ATOM 779 N N . ARG A 1 97 ? 3.792 1.135 -1.802 1.00 94.88 97 ARG A N 1
ATOM 780 C CA . ARG A 1 97 ? 2.404 0.701 -1.989 1.00 94.88 97 ARG A CA 1
ATOM 781 C C . ARG A 1 97 ? 1.826 0.176 -0.685 1.00 94.88 97 ARG A C 1
ATOM 783 O O . ARG A 1 97 ? 2.501 -0.537 0.039 1.00 94.88 97 ARG A O 1
ATOM 790 N N . PHE A 1 98 ? 0.554 0.472 -0.453 1.00 97.12 98 PHE A N 1
ATOM 791 C CA . PHE A 1 98 ? -0.254 -0.163 0.583 1.00 97.12 98 PHE A CA 1
ATOM 792 C C . PHE A 1 98 ? -1.312 -1.020 -0.098 1.00 97.12 98 PHE A C 1
ATOM 794 O O . PHE A 1 98 ? -1.949 -0.585 -1.065 1.00 97.12 98 PHE A O 1
ATOM 801 N N . THR A 1 99 ? -1.482 -2.248 0.369 1.00 97.19 99 THR A N 1
ATOM 802 C CA . THR A 1 99 ? -2.427 -3.198 -0.220 1.00 97.19 99 THR A CA 1
ATOM 803 C C . THR A 1 99 ? -2.944 -4.162 0.832 1.00 97.19 99 THR A C 1
ATOM 805 O O . THR A 1 99 ? -2.346 -4.286 1.896 1.00 97.19 99 THR A O 1
ATOM 808 N N . PHE A 1 100 ? -4.061 -4.833 0.562 1.00 97.69 100 PHE A N 1
ATOM 809 C CA . PHE A 1 100 ? -4.529 -5.869 1.469 1.00 97.69 100 PHE A CA 1
ATOM 810 C C . PHE A 1 100 ? -3.498 -6.987 1.569 1.00 97.69 100 PHE A C 1
ATOM 812 O O . PHE A 1 100 ? -2.868 -7.344 0.576 1.00 97.69 100 PHE A O 1
ATOM 819 N N . HIS A 1 101 ? -3.375 -7.572 2.757 1.00 97.38 101 HIS A N 1
ATOM 820 C CA . HIS A 1 101 ? -2.429 -8.657 3.015 1.00 97.38 101 HIS A CA 1
ATOM 821 C C . HIS A 1 101 ? -2.538 -9.798 1.984 1.00 97.38 101 HIS A C 1
ATOM 823 O O . HIS A 1 101 ? -1.537 -10.283 1.463 1.00 97.38 101 HIS A O 1
ATOM 829 N N . GLN A 1 102 ? -3.767 -10.174 1.619 1.00 96.88 102 GLN A N 1
ATOM 830 C CA . GLN A 1 102 ? -4.039 -11.232 0.640 1.00 96.88 102 GLN A CA 1
ATOM 831 C C . GLN A 1 102 ? -3.577 -10.902 -0.795 1.00 96.88 102 GLN A C 1
ATOM 833 O O . GLN A 1 102 ? -3.352 -11.816 -1.583 1.00 96.88 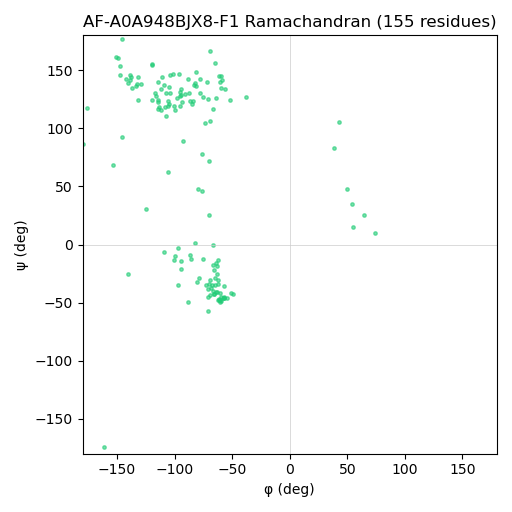102 GLN A O 1
ATOM 838 N N . ASP A 1 103 ? -3.409 -9.618 -1.127 1.00 96.44 103 ASP A N 1
ATOM 839 C CA . ASP A 1 103 ? -3.076 -9.148 -2.478 1.00 96.44 103 ASP A CA 1
ATOM 840 C C . ASP A 1 103 ? -1.563 -8.892 -2.648 1.00 96.44 103 ASP A C 1
ATOM 842 O O . ASP A 1 103 ? -1.103 -8.548 -3.739 1.00 96.44 103 ASP A O 1
ATOM 846 N N . VAL A 1 104 ? -0.753 -9.054 -1.591 1.00 96.50 104 VAL A N 1
ATOM 847 C CA . VAL A 1 104 ? 0.678 -8.695 -1.585 1.00 96.50 104 VAL A CA 1
ATOM 848 C C . VAL A 1 104 ? 1.455 -9.352 -2.725 1.00 96.50 104 VAL A C 1
ATOM 850 O O . VAL A 1 104 ? 2.235 -8.682 -3.408 1.00 96.50 104 VAL A O 1
ATOM 853 N N . ASP A 1 105 ? 1.251 -10.647 -2.957 1.00 96.62 105 ASP A N 1
ATOM 854 C CA . ASP A 1 105 ? 1.992 -11.383 -3.984 1.00 96.62 105 ASP A CA 1
ATOM 855 C C . ASP A 1 105 ? 1.553 -11.008 -5.405 1.00 96.62 105 ASP A C 1
ATOM 857 O O . ASP A 1 105 ? 2.394 -10.892 -6.304 1.00 96.62 105 ASP A O 1
ATOM 861 N N . GLU A 1 106 ? 0.262 -10.723 -5.604 1.00 95.12 106 GLU A N 1
ATOM 862 C CA . GLU A 1 106 ? -0.241 -10.186 -6.869 1.00 95.12 106 GLU A CA 1
ATOM 863 C C . GLU A 1 106 ? 0.393 -8.820 -7.156 1.00 95.12 106 GLU A C 1
ATOM 865 O O . GLU A 1 106 ? 0.945 -8.598 -8.237 1.00 95.12 106 GLU A O 1
ATOM 870 N N . ILE A 1 107 ? 0.402 -7.921 -6.168 1.00 94.31 107 ILE A N 1
ATOM 871 C CA . ILE A 1 107 ? 0.979 -6.584 -6.323 1.00 94.31 107 ILE A CA 1
ATOM 872 C C . ILE A 1 107 ? 2.486 -6.648 -6.584 1.00 94.31 107 ILE A C 1
ATOM 874 O O . ILE A 1 107 ? 2.973 -5.926 -7.457 1.00 94.31 107 ILE A O 1
ATOM 878 N N . LYS A 1 108 ? 3.234 -7.529 -5.909 1.00 95.38 108 LYS A N 1
ATOM 879 C CA . LYS A 1 108 ? 4.658 -7.755 -6.218 1.00 95.38 108 LYS A CA 1
ATOM 880 C C . LYS A 1 108 ? 4.855 -8.180 -7.671 1.00 95.38 108 LYS A C 1
ATOM 882 O O . LYS A 1 108 ? 5.715 -7.622 -8.351 1.00 95.38 108 LYS A O 1
ATOM 887 N N . SER A 1 109 ? 4.050 -9.124 -8.162 1.00 94.75 109 SER A N 1
ATOM 888 C CA . SER A 1 109 ? 4.106 -9.583 -9.555 1.00 94.75 109 SER A CA 1
ATOM 889 C C . SER A 1 109 ? 3.839 -8.440 -10.543 1.00 94.75 109 SER A C 1
ATOM 891 O O . SER A 1 109 ? 4.607 -8.231 -11.486 1.00 94.75 109 SER A O 1
ATOM 893 N N . VAL A 1 110 ? 2.813 -7.622 -10.280 1.00 92.69 110 VAL A N 1
ATOM 894 C CA . VAL A 1 110 ? 2.497 -6.434 -11.088 1.00 92.69 110 VAL A CA 1
ATOM 895 C C . VAL A 1 110 ? 3.654 -5.432 -11.082 1.00 92.69 110 VAL A C 1
ATOM 897 O O . VAL A 1 110 ? 4.071 -4.981 -12.149 1.00 92.69 110 VAL A O 1
ATOM 900 N N . LEU A 1 111 ? 4.226 -5.108 -9.920 1.00 92.19 111 LEU A N 1
ATOM 901 C CA . LEU A 1 111 ? 5.364 -4.188 -9.821 1.00 92.19 111 LEU A CA 1
ATOM 902 C C . LEU A 1 111 ? 6.582 -4.699 -10.603 1.00 92.19 111 LEU A C 1
ATOM 904 O O . LEU A 1 111 ? 7.209 -3.927 -11.327 1.00 92.19 111 LEU A O 1
ATOM 908 N N . LEU A 1 112 ? 6.869 -6.001 -10.531 1.00 92.12 112 LEU A N 1
ATOM 909 C CA . LEU A 1 112 ? 7.943 -6.627 -11.307 1.00 92.12 112 LEU A CA 1
ATOM 910 C C . LEU A 1 112 ? 7.700 -6.583 -12.817 1.00 92.12 112 LEU A C 1
ATOM 912 O O . LEU A 1 112 ? 8.655 -6.429 -13.582 1.00 92.12 112 LEU A O 1
ATOM 916 N N . SER A 1 113 ? 6.442 -6.686 -13.253 1.00 91.75 113 SER A N 1
ATOM 917 C CA . SER A 1 113 ? 6.082 -6.620 -14.675 1.00 91.75 113 SER A CA 1
ATOM 918 C C . SER A 1 113 ? 6.418 -5.265 -15.309 1.00 91.75 113 SER A C 1
ATOM 920 O O . SER A 1 113 ? 6.688 -5.200 -16.508 1.00 91.75 113 SER A O 1
ATOM 922 N N . HIS A 1 114 ? 6.471 -4.202 -14.499 1.00 87.94 114 HIS A N 1
ATOM 923 C CA . HIS A 1 114 ? 6.826 -2.850 -14.927 1.00 87.94 114 HIS A CA 1
ATOM 924 C C . HIS A 1 114 ? 8.335 -2.564 -14.913 1.00 87.94 114 HIS A C 1
ATOM 926 O O . HIS A 1 114 ? 8.754 -1.525 -15.424 1.00 87.94 114 HIS A O 1
ATOM 932 N N . LEU A 1 115 ? 9.159 -3.456 -14.353 1.00 87.75 115 LEU A N 1
ATOM 933 C CA . LEU A 1 115 ? 10.616 -3.319 -14.406 1.00 87.75 115 LEU A CA 1
ATOM 934 C C . LEU A 1 115 ? 11.145 -3.747 -15.776 1.00 87.75 115 LEU A C 1
ATOM 936 O O . LEU A 1 115 ? 10.669 -4.735 -16.343 1.00 87.75 115 LEU A O 1
ATOM 940 N N . CYS A 1 116 ? 12.165 -3.050 -16.283 1.00 86.00 116 CYS A N 1
ATOM 941 C CA . CYS A 1 116 ? 12.857 -3.475 -17.497 1.00 86.00 116 CYS A CA 1
ATOM 942 C C . CYS A 1 116 ? 13.588 -4.812 -17.287 1.00 86.00 116 CYS A C 1
ATOM 944 O O . CYS A 1 116 ? 13.927 -5.201 -16.163 1.00 86.00 116 CYS A O 1
ATOM 946 N N . GLU A 1 117 ? 13.819 -5.528 -18.386 1.00 85.19 117 GLU A N 1
ATOM 947 C CA . GLU A 1 117 ? 14.401 -6.871 -18.364 1.00 85.19 117 GLU A CA 1
ATOM 948 C C . GLU A 1 117 ? 15.825 -6.891 -17.789 1.00 85.19 117 GLU A C 1
ATOM 950 O O . GLU A 1 117 ? 16.171 -7.810 -17.046 1.00 85.19 117 GLU A O 1
ATOM 955 N N . ASP A 1 118 ? 16.609 -5.835 -18.015 1.00 84.12 118 ASP A N 1
ATOM 956 C CA . ASP A 1 118 ? 17.966 -5.700 -17.473 1.00 84.12 118 ASP A CA 1
ATOM 957 C C . ASP A 1 118 ? 17.976 -5.697 -15.939 1.00 84.12 118 ASP A C 1
ATOM 959 O O . ASP A 1 118 ? 18.734 -6.436 -15.320 1.00 84.12 118 ASP A O 1
ATOM 963 N N . ILE A 1 119 ? 17.086 -4.921 -15.309 1.00 83.44 119 ILE A N 1
ATOM 964 C CA . ILE A 1 119 ? 16.968 -4.851 -13.840 1.00 83.44 119 ILE A CA 1
ATOM 965 C C . ILE A 1 119 ? 16.439 -6.172 -13.276 1.00 83.44 119 ILE A C 1
ATOM 967 O O . ILE A 1 119 ? 16.855 -6.622 -12.204 1.00 83.44 119 ILE A O 1
ATOM 971 N N . ARG A 1 120 ? 15.504 -6.804 -13.992 1.00 84.44 120 ARG A N 1
ATOM 972 C CA . ARG A 1 120 ? 14.890 -8.063 -13.567 1.00 84.44 120 ARG A CA 1
ATOM 973 C C . ARG A 1 120 ? 15.884 -9.222 -13.620 1.00 84.44 120 ARG A C 1
ATOM 975 O O . ARG A 1 120 ? 15.937 -10.019 -12.687 1.00 84.44 120 ARG A O 1
ATOM 982 N N . SER A 1 121 ? 16.670 -9.300 -14.692 1.00 83.69 121 SER A N 1
ATOM 983 C CA . SER A 1 121 ? 17.675 -10.345 -14.907 1.00 83.69 121 SER A CA 1
ATOM 984 C C . SER A 1 121 ? 18.875 -10.191 -13.973 1.00 83.69 121 SER A C 1
ATOM 986 O O . SER A 1 121 ? 19.352 -11.187 -13.431 1.00 83.69 121 SER A O 1
ATOM 988 N N . SER A 1 122 ? 19.307 -8.956 -13.704 1.00 85.12 122 SER A N 1
ATOM 989 C CA . SER A 1 122 ? 20.382 -8.673 -12.750 1.00 85.12 122 SER A CA 1
ATOM 990 C C . SER A 1 122 ? 19.959 -8.803 -11.284 1.00 85.12 122 SER A C 1
ATOM 992 O O . SER A 1 122 ? 20.821 -8.835 -10.409 1.00 85.12 122 SER A O 1
ATOM 994 N N . LYS A 1 123 ? 18.648 -8.890 -11.007 1.00 83.38 123 LYS A N 1
ATOM 995 C CA . LYS A 1 123 ? 18.063 -8.879 -9.655 1.00 83.38 123 LYS A CA 1
ATOM 996 C C . LYS A 1 123 ? 18.495 -7.663 -8.830 1.00 83.38 123 LYS A C 1
ATOM 998 O O . LYS A 1 123 ? 18.619 -7.747 -7.610 1.00 83.38 123 LYS A O 1
ATOM 1003 N N . ASN A 1 124 ? 18.677 -6.516 -9.483 1.00 87.25 124 ASN A N 1
ATOM 1004 C CA . ASN A 1 124 ? 19.022 -5.260 -8.815 1.00 87.25 124 ASN A CA 1
ATOM 1005 C C . ASN A 1 124 ? 17.789 -4.587 -8.192 1.00 87.25 124 ASN A C 1
ATOM 1007 O O . ASN A 1 124 ? 17.531 -3.399 -8.391 1.00 87.25 124 ASN A O 1
ATOM 1011 N N . TYR A 1 125 ? 16.990 -5.360 -7.466 1.00 90.69 125 TYR A N 1
ATOM 1012 C CA . TYR A 1 125 ? 15.824 -4.867 -6.762 1.00 90.69 125 TYR A CA 1
ATOM 1013 C C . TYR A 1 125 ? 15.596 -5.666 -5.481 1.00 90.69 125 TYR A C 1
ATOM 1015 O O . TYR A 1 125 ? 15.958 -6.839 -5.383 1.00 90.69 125 TYR A O 1
ATOM 1023 N N . GLN A 1 126 ? 14.953 -5.038 -4.507 1.00 92.31 126 GLN A N 1
ATOM 1024 C CA . GLN A 1 126 ? 14.583 -5.663 -3.248 1.00 92.31 126 GLN A CA 1
ATOM 1025 C C . GLN A 1 126 ? 13.166 -5.251 -2.871 1.00 92.31 126 GLN A C 1
ATOM 1027 O O . GLN A 1 126 ? 12.824 -4.073 -2.927 1.00 92.31 126 GLN A O 1
ATOM 1032 N N . PHE A 1 127 ? 12.362 -6.228 -2.456 1.00 93.56 127 PHE A N 1
ATOM 1033 C CA . PHE A 1 127 ? 11.107 -5.964 -1.766 1.00 93.56 127 PHE A CA 1
ATOM 1034 C C . PHE A 1 127 ? 11.327 -6.015 -0.261 1.00 93.56 127 PHE A C 1
ATOM 1036 O O . PHE A 1 127 ? 11.922 -6.966 0.250 1.00 93.56 127 PHE A O 1
ATOM 1043 N N . ILE A 1 128 ? 10.788 -5.027 0.434 1.00 94.94 128 ILE A N 1
ATOM 1044 C CA . ILE A 1 128 ? 10.600 -5.025 1.878 1.00 94.94 128 ILE A CA 1
ATOM 1045 C C . ILE A 1 128 ? 9.090 -4.966 2.093 1.00 94.94 128 ILE A C 1
ATOM 1047 O O . ILE A 1 128 ? 8.405 -4.157 1.470 1.00 94.94 128 ILE A O 1
ATOM 1051 N N . VAL A 1 129 ? 8.559 -5.886 2.898 1.00 96.06 129 VAL A N 1
ATOM 1052 C CA . VAL A 1 129 ? 7.133 -5.919 3.231 1.00 96.06 129 VAL A CA 1
ATOM 1053 C C . VAL A 1 129 ? 6.988 -5.764 4.729 1.00 96.06 129 VAL A C 1
ATOM 1055 O O . VAL A 1 129 ? 7.556 -6.553 5.484 1.00 96.06 129 VAL A O 1
ATOM 1058 N N . THR A 1 130 ? 6.210 -4.769 5.127 1.00 96.62 130 THR A N 1
ATOM 1059 C CA . THR A 1 130 ? 5.885 -4.487 6.520 1.00 96.62 130 THR A CA 1
ATOM 1060 C C . THR A 1 130 ? 4.412 -4.788 6.739 1.00 96.62 130 THR A C 1
ATOM 1062 O O . THR A 1 130 ? 3.540 -4.150 6.147 1.00 96.62 130 THR A O 1
ATOM 1065 N N . THR A 1 131 ? 4.136 -5.784 7.578 1.00 97.19 131 THR A N 1
ATOM 1066 C CA . THR A 1 131 ? 2.767 -6.165 7.933 1.00 97.19 131 THR A CA 1
ATOM 1067 C C . THR A 1 131 ? 2.144 -5.122 8.846 1.00 97.19 131 THR A C 1
ATOM 1069 O O . THR A 1 131 ? 2.806 -4.620 9.758 1.00 97.19 131 THR A O 1
ATOM 1072 N N . GLY A 1 132 ? 0.870 -4.816 8.621 1.00 95.88 132 GLY A N 1
ATOM 1073 C CA . GLY A 1 132 ? 0.168 -3.810 9.403 1.00 95.88 132 GLY A CA 1
ATOM 1074 C C . GLY A 1 132 ? -1.349 -3.904 9.332 1.00 95.88 132 GLY A C 1
ATOM 1075 O O . GLY A 1 132 ? -1.936 -4.822 8.752 1.00 95.88 132 GLY A O 1
ATOM 1076 N N . TYR A 1 133 ? -1.984 -2.916 9.950 1.00 96.88 133 TYR A N 1
ATOM 1077 C CA . TYR A 1 133 ? -3.433 -2.782 9.993 1.00 96.88 133 TYR A CA 1
ATOM 1078 C C . TYR A 1 133 ? -3.844 -1.359 9.649 1.00 96.88 133 TYR A C 1
ATOM 1080 O O . TYR A 1 133 ? -3.239 -0.398 10.121 1.00 96.88 133 TYR A O 1
ATOM 1088 N N . ALA A 1 134 ? -4.902 -1.228 8.852 1.00 96.25 134 ALA A N 1
ATOM 1089 C CA . ALA A 1 134 ? -5.551 0.040 8.559 1.00 96.25 134 ALA A CA 1
ATOM 1090 C C . ALA A 1 134 ? -6.862 0.164 9.344 1.00 96.25 134 ALA A C 1
ATOM 1092 O O . ALA A 1 134 ? -7.708 -0.730 9.328 1.00 96.25 134 ALA A O 1
ATOM 1093 N N . PHE A 1 135 ? -7.032 1.301 10.013 1.00 94.31 135 PHE A N 1
ATOM 1094 C CA . PHE A 1 135 ? -8.208 1.633 10.806 1.00 94.31 135 PHE A CA 1
ATOM 1095 C C . PHE A 1 135 ? -8.934 2.811 10.179 1.00 94.31 135 PHE A C 1
ATOM 1097 O O . PHE A 1 135 ? -8.355 3.891 10.027 1.00 94.31 135 PHE A O 1
ATOM 1104 N N . LYS A 1 136 ? -10.221 2.642 9.872 1.00 92.81 136 LYS A N 1
ATOM 1105 C CA . LYS A 1 136 ? -11.042 3.739 9.360 1.00 92.81 136 LYS A CA 1
ATOM 1106 C C . LYS A 1 136 ? -11.171 4.837 10.417 1.00 92.81 136 LYS A C 1
ATOM 1108 O O . LYS A 1 136 ? -11.607 4.594 11.541 1.00 92.81 136 LYS A O 1
ATOM 1113 N N . MET A 1 137 ? -10.838 6.066 10.041 1.00 88.62 137 MET A N 1
ATOM 1114 C CA . MET A 1 137 ? -11.014 7.234 10.898 1.00 88.62 137 MET A CA 1
ATOM 1115 C C . MET A 1 137 ? -12.456 7.746 10.792 1.00 88.62 137 MET A C 1
ATOM 1117 O O . MET A 1 137 ? -13.027 7.820 9.701 1.00 88.62 137 MET A O 1
ATOM 1121 N N . LYS A 1 138 ? -13.064 8.104 11.929 1.00 80.81 138 LYS A N 1
ATOM 1122 C CA . LYS A 1 138 ? -14.366 8.786 11.951 1.00 80.81 138 LYS A CA 1
ATOM 1123 C C . LYS A 1 138 ? -14.143 10.232 11.496 1.00 80.81 138 LYS A C 1
ATOM 1125 O O . LYS A 1 138 ? -13.594 11.028 12.248 1.00 80.81 138 LYS A O 1
ATOM 1130 N N . ASN A 1 139 ? -14.529 10.558 10.263 1.00 62.69 139 ASN A N 1
ATOM 1131 C CA . ASN A 1 139 ? -14.492 11.934 9.769 1.00 62.69 139 ASN A CA 1
ATOM 1132 C C . ASN A 1 139 ? -15.790 12.658 10.151 1.00 62.69 139 ASN A C 1
ATOM 1134 O O . ASN A 1 139 ? -16.867 12.223 9.760 1.00 62.69 139 ASN A O 1
ATOM 1138 N N . GLU A 1 140 ? -15.680 13.785 10.858 1.00 47.41 140 GLU A N 1
ATOM 1139 C CA . GLU A 1 140 ? -16.795 14.711 11.137 1.00 47.41 140 GLU A CA 1
ATOM 1140 C C . GLU A 1 140 ? -17.074 15.689 9.974 1.00 47.41 140 GLU A C 1
ATOM 1142 O O . GLU A 1 140 ? -17.960 16.533 10.066 1.00 47.41 140 GLU A O 1
ATOM 1147 N N . SER A 1 141 ? -16.344 15.607 8.855 1.00 46.84 141 SER A N 1
ATOM 1148 C CA . SER A 1 141 ? -16.549 16.498 7.705 1.00 46.84 141 SER A CA 1
ATOM 1149 C C . SER A 1 141 ? -16.299 15.798 6.366 1.00 46.84 141 SER A C 1
ATOM 1151 O O . SER A 1 141 ? -15.192 15.778 5.833 1.00 46.84 141 SER A O 1
ATOM 1153 N N . GLU A 1 142 ? -17.368 15.256 5.778 1.00 47.88 142 GLU A N 1
ATOM 1154 C CA . GLU A 1 142 ? -17.372 14.678 4.422 1.00 47.88 142 GLU A CA 1
ATOM 1155 C C . GLU A 1 142 ? -17.043 15.705 3.315 1.00 47.88 142 GLU A C 1
ATOM 1157 O O . GLU A 1 142 ? -16.723 15.320 2.196 1.00 47.88 142 GLU A O 1
ATOM 1162 N N . GLY A 1 143 ? -17.051 17.011 3.613 1.00 49.53 143 GLY A N 1
ATOM 1163 C CA . GLY A 1 143 ? -16.932 18.071 2.602 1.00 49.53 143 GLY A CA 1
ATOM 1164 C C . GLY A 1 143 ? -15.553 18.715 2.407 1.00 49.53 143 GLY A C 1
ATOM 1165 O O . GLY A 1 143 ? -15.389 19.493 1.473 1.00 49.53 143 GLY A O 1
ATOM 1166 N N . PHE A 1 144 ? -14.553 18.464 3.262 1.00 47.47 144 PHE A N 1
ATOM 1167 C CA . PHE A 1 144 ? -13.355 19.328 3.273 1.00 47.47 144 PHE A CA 1
ATOM 1168 C C . PHE A 1 144 ? -12.178 18.830 2.419 1.00 47.47 144 PHE A C 1
ATOM 1170 O O . PHE A 1 144 ? -11.287 19.600 2.065 1.00 47.47 144 PHE A O 1
ATOM 1177 N N . LEU A 1 145 ? -12.118 17.540 2.088 1.00 51.94 145 LEU A N 1
ATOM 1178 C CA . LEU A 1 145 ? -10.812 16.946 1.807 1.00 51.94 145 LEU A CA 1
ATOM 1179 C C . LEU A 1 145 ? -10.230 17.236 0.419 1.00 51.94 145 LEU A C 1
ATOM 1181 O O . LEU A 1 145 ? -9.001 17.244 0.302 1.00 51.94 145 LEU A O 1
ATOM 1185 N N . LEU A 1 146 ? -11.022 17.467 -0.638 1.00 55.19 146 LEU A N 1
ATOM 1186 C CA . LEU A 1 146 ? -10.446 17.314 -1.984 1.00 55.19 146 LEU A CA 1
ATOM 1187 C C . LEU A 1 146 ? -10.828 18.319 -3.066 1.00 55.19 146 LEU A C 1
ATOM 1189 O O . LEU A 1 146 ? -10.005 18.485 -3.958 1.00 55.19 146 LEU A O 1
ATOM 1193 N N . GLY A 1 147 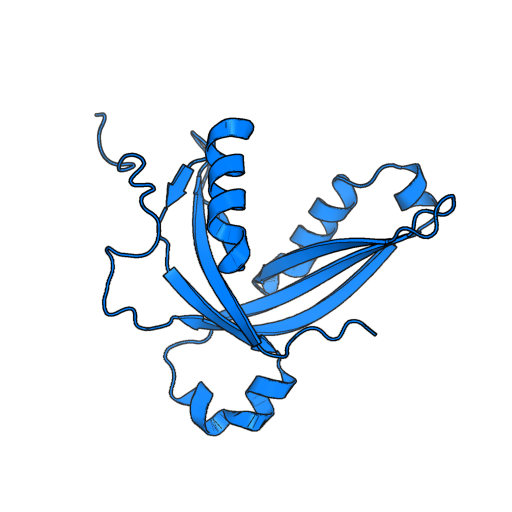? -11.980 18.999 -3.040 1.00 48.78 147 GLY A N 1
ATOM 1194 C CA . GLY A 1 147 ? -12.361 19.905 -4.144 1.00 48.78 147 GLY A CA 1
ATOM 1195 C C . GLY A 1 147 ? -12.367 19.238 -5.536 1.00 48.78 147 GLY A C 1
ATOM 1196 O O . GLY A 1 147 ? -12.373 19.921 -6.554 1.00 48.78 147 GLY A O 1
ATOM 1197 N N . LEU A 1 148 ? -12.339 17.902 -5.570 1.00 48.12 148 LEU A N 1
ATOM 1198 C CA . LEU A 1 148 ? -12.415 17.049 -6.747 1.00 48.12 148 LEU A CA 1
ATOM 1199 C C . LEU A 1 148 ? -13.815 16.428 -6.766 1.00 48.12 148 LEU A C 1
ATOM 1201 O O . LEU A 1 148 ? -13.967 15.217 -6.630 1.00 48.12 148 LEU A O 1
ATOM 1205 N N . GLU A 1 149 ? -14.856 17.253 -6.871 1.00 45.91 149 GLU A N 1
ATOM 1206 C CA . GLU A 1 149 ? -16.198 16.753 -7.182 1.00 45.91 149 GLU A CA 1
ATOM 1207 C C . GLU A 1 149 ? -16.252 16.411 -8.675 1.00 45.91 149 GLU A C 1
ATOM 1209 O O . GLU A 1 149 ? -16.720 17.171 -9.520 1.00 45.91 149 GLU A O 1
ATOM 1214 N N . GLY A 1 150 ? -15.679 15.260 -9.015 1.00 43.66 150 GLY A N 1
ATOM 1215 C CA . GLY A 1 150 ? -15.765 14.660 -10.335 1.00 43.66 150 GLY A CA 1
ATOM 1216 C C . GLY A 1 150 ? -16.932 13.685 -10.391 1.00 43.66 150 GLY A C 1
ATOM 1217 O O . GLY A 1 150 ? -16.738 12.510 -10.121 1.00 43.66 150 GLY A O 1
ATOM 1218 N N . SER A 1 151 ? -18.108 14.200 -10.758 1.00 43.88 151 SER A N 1
ATOM 1219 C CA . SER A 1 151 ? -19.246 13.501 -11.383 1.00 43.88 151 SER A CA 1
ATOM 1220 C C . SER A 1 151 ? -19.612 12.117 -10.826 1.00 43.88 151 SER A C 1
ATOM 1222 O O . SER A 1 151 ? -18.994 11.104 -11.151 1.00 43.88 151 SER A O 1
ATOM 1224 N N . ASN A 1 152 ? -20.707 12.081 -10.065 1.00 37.38 152 ASN A N 1
ATOM 1225 C CA . ASN A 1 152 ? -21.424 10.873 -9.661 1.00 37.38 152 ASN A CA 1
ATOM 1226 C C . ASN A 1 152 ? -21.470 9.812 -10.773 1.00 37.38 152 ASN A C 1
ATOM 1228 O O . ASN A 1 152 ? -21.963 10.067 -11.872 1.00 37.38 152 ASN A O 1
ATOM 1232 N N . CYS A 1 153 ? -21.040 8.590 -10.452 1.00 41.56 153 CYS A N 1
ATOM 1233 C CA . CYS A 1 153 ? -21.203 7.403 -11.296 1.00 41.56 153 CYS A CA 1
ATOM 1234 C C . CYS A 1 153 ? -22.654 6.874 -11.238 1.00 41.56 153 CYS A C 1
ATOM 1236 O O . CYS A 1 153 ? -22.902 5.689 -11.026 1.00 41.56 153 CYS A O 1
ATOM 1238 N N . SER A 1 154 ? -23.634 7.771 -11.350 1.00 39.16 154 SER A N 1
ATOM 1239 C CA . SER A 1 154 ? -25.060 7.454 -11.258 1.00 39.16 154 SER A CA 1
ATOM 1240 C C . SER A 1 154 ? -25.904 8.469 -12.026 1.00 39.16 154 SER A C 1
ATOM 1242 O O . SER A 1 154 ? -26.647 9.267 -11.469 1.00 39.16 154 SER A O 1
ATOM 1244 N N . SER A 1 155 ? -25.788 8.447 -13.347 1.00 34.56 155 SER A N 1
ATOM 1245 C CA . SER A 1 155 ? -26.921 8.657 -14.256 1.00 34.56 155 SER A CA 1
ATOM 1246 C C . SER A 1 155 ? -26.433 8.471 -15.682 1.00 34.56 155 SER A C 1
ATOM 1248 O O . SER A 1 155 ? -25.542 9.184 -16.120 1.00 34.56 155 SER A O 1
ATOM 1250 N N . LEU A 1 156 ? -26.985 7.468 -16.360 1.00 31.17 156 LEU A N 1
ATOM 1251 C CA . LEU A 1 156 ? -27.371 7.464 -17.773 1.00 31.17 156 LEU A CA 1
ATOM 1252 C C . LEU A 1 156 ? -27.974 6.073 -18.028 1.00 31.17 156 LEU A C 1
ATOM 1254 O O . LEU A 1 156 ? -27.271 5.112 -18.340 1.00 31.17 156 LEU A O 1
ATOM 1258 N N . PHE A 1 157 ? -29.277 5.982 -17.746 1.00 38.62 157 PHE A N 1
ATOM 1259 C CA . PHE A 1 157 ? -30.176 5.109 -18.496 1.00 38.62 157 PHE A CA 1
ATOM 1260 C C . PHE A 1 157 ? -30.327 5.672 -19.911 1.00 38.62 157 PHE A C 1
ATOM 1262 O O . PHE A 1 157 ? -30.288 6.921 -20.034 1.00 38.62 157 PHE A O 1
#